Protein AF-A0A6L7WTT8-F1 (afdb_monomer_lite)

Secondary structure (DSSP, 8-state):
--B-------STTHHHHHHHHHHHS-S--EEE--TT----HHHHHTSSEEE-SSPEEEEETTEEEEEEESSPPPHHHHS-TTSPPP-EEEE-SSTTSPPSSTTEEE--GGGTTTSPPBHHHHHHHHHHHHHHT-PPPPGGGTT--

Sequence (145 aa):
MADSGLGDFSGPPMNRRIEEIAERLRGRIVLIAGNHDRITSRMAAAFARVTGPQRLRTSVNGIRGVALSHVPLHQAATDEPGKVAVAGNLHGHIHQRTSPTPRHCNVCVEHTEYRPIRLEEAVERLADQIRTGQPAALDVERRNT

Radius of gyration: 15.31 Å; chains: 1; bounding box: 38×45×37 Å

Structure (mmCIF, N/CA/C/O backbone):
data_AF-A0A6L7WTT8-F1
#
_entry.id   AF-A0A6L7WTT8-F1
#
loop_
_atom_site.group_PDB
_atom_site.id
_atom_site.type_symbol
_atom_site.label_atom_id
_atom_site.label_alt_id
_atom_site.label_comp_id
_atom_site.label_asym_id
_atom_site.label_entity_id
_atom_site.label_seq_id
_atom_site.pdbx_PDB_ins_code
_atom_site.Cartn_x
_atom_site.Cartn_y
_atom_site.Cartn_z
_atom_site.occupancy
_atom_site.B_iso_or_equiv
_atom_site.auth_seq_id
_atom_site.auth_comp_id
_atom_site.auth_asym_id
_atom_site.auth_atom_id
_atom_site.pdbx_PDB_model_num
ATOM 1 N N . MET A 1 1 ? -9.785 -1.405 -14.996 1.00 28.64 1 MET A N 1
ATOM 2 C CA . MET A 1 1 ? -9.134 -2.162 -13.909 1.00 28.64 1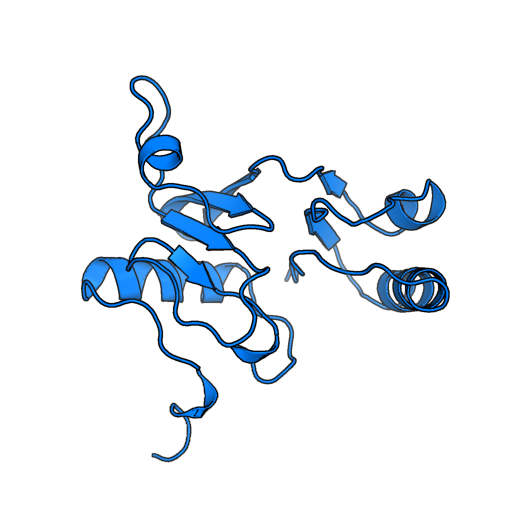 MET A CA 1
ATOM 3 C C . MET A 1 1 ? -7.687 -1.711 -13.899 1.00 28.64 1 MET A C 1
ATOM 5 O O . MET A 1 1 ? -7.041 -1.843 -14.929 1.00 28.64 1 MET A O 1
ATOM 9 N N . ALA A 1 2 ? -7.262 -0.999 -12.857 1.00 28.28 2 ALA A N 1
ATOM 10 C CA . ALA A 1 2 ? -5.941 -0.382 -12.772 1.00 28.28 2 ALA A CA 1
ATOM 11 C C . ALA A 1 2 ? -5.189 -1.017 -11.600 1.00 28.28 2 ALA A C 1
ATOM 13 O O . ALA A 1 2 ? 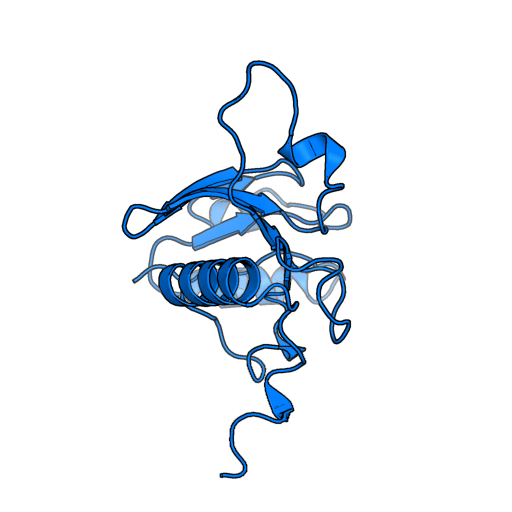-5.643 -0.920 -10.463 1.00 28.28 2 ALA A O 1
ATOM 14 N N . ASP A 1 3 ? -4.074 -1.673 -11.904 1.00 34.56 3 ASP A N 1
ATOM 15 C CA . ASP A 1 3 ? -3.202 -2.315 -10.926 1.00 34.56 3 ASP A CA 1
ATOM 16 C C . ASP A 1 3 ? -2.124 -1.307 -10.494 1.00 34.56 3 ASP A C 1
ATOM 18 O O . ASP A 1 3 ? -1.367 -0.790 -11.320 1.00 34.56 3 ASP A O 1
ATOM 22 N N . SER A 1 4 ? -2.077 -0.973 -9.203 1.00 33.44 4 SER A N 1
ATOM 23 C CA . SER A 1 4 ? -1.087 -0.057 -8.621 1.00 33.44 4 SER A CA 1
ATOM 24 C C . SER A 1 4 ? -0.024 -0.844 -7.851 1.00 33.44 4 SER A C 1
ATOM 26 O O . SER A 1 4 ? -0.332 -1.411 -6.807 1.00 33.44 4 SER A O 1
ATOM 28 N N . GLY A 1 5 ? 1.219 -0.871 -8.346 1.00 44.06 5 GLY A N 1
ATOM 29 C CA . GLY A 1 5 ? 2.381 -1.436 -7.644 1.00 44.06 5 GLY A CA 1
ATOM 30 C C . GLY A 1 5 ? 3.173 -0.346 -6.913 1.00 44.06 5 GLY A C 1
ATOM 31 O O . GLY A 1 5 ? 3.540 0.661 -7.522 1.00 44.06 5 GLY A O 1
ATOM 32 N N . LEU A 1 6 ? 3.417 -0.514 -5.609 1.00 48.31 6 LEU A N 1
ATOM 33 C CA . LEU A 1 6 ? 4.019 0.512 -4.745 1.00 48.31 6 LEU A CA 1
ATOM 34 C C . LEU A 1 6 ? 5.522 0.291 -4.470 1.00 48.31 6 LEU A C 1
ATOM 36 O O . LEU A 1 6 ? 5.872 -0.135 -3.377 1.00 48.31 6 LEU A O 1
ATOM 40 N N . GLY A 1 7 ? 6.386 0.692 -5.412 1.00 48.12 7 GLY A N 1
ATOM 41 C CA . GLY A 1 7 ? 7.798 1.084 -5.178 1.00 48.12 7 GLY A CA 1
ATOM 42 C C . GLY A 1 7 ? 8.786 0.031 -4.623 1.00 48.12 7 GLY A C 1
ATOM 43 O O . GLY A 1 7 ? 8.382 -1.046 -4.207 1.00 48.12 7 GLY A O 1
ATOM 44 N N . ASP A 1 8 ? 10.082 0.388 -4.599 1.00 48.84 8 ASP A N 1
ATOM 45 C CA . ASP A 1 8 ? 11.294 -0.436 -4.332 1.00 48.84 8 ASP A CA 1
ATOM 46 C C . ASP A 1 8 ? 11.713 -1.378 -5.476 1.00 48.84 8 ASP A C 1
ATOM 48 O O . ASP A 1 8 ? 11.582 -2.600 -5.438 1.00 48.84 8 ASP A O 1
ATOM 52 N N . PHE A 1 9 ? 12.291 -0.779 -6.514 1.00 52.47 9 PHE A N 1
ATOM 53 C CA . PHE A 1 9 ? 12.632 -1.425 -7.777 1.00 52.47 9 PHE A CA 1
ATOM 54 C C . PHE A 1 9 ? 14.140 -1.377 -8.120 1.00 52.47 9 PHE A C 1
ATOM 56 O O . PHE A 1 9 ? 14.537 -1.704 -9.241 1.00 52.47 9 PHE A O 1
ATOM 63 N N . SER A 1 10 ? 15.020 -0.972 -7.198 1.00 43.28 10 SER A N 1
ATOM 64 C CA . SER A 1 10 ? 16.385 -0.563 -7.567 1.00 43.28 10 SER A CA 1
ATOM 65 C C . SER A 1 10 ? 17.493 -1.628 -7.434 1.00 43.28 10 SER A C 1
ATOM 67 O O . SER A 1 10 ? 17.813 -2.086 -6.339 1.00 43.28 10 SER A O 1
ATOM 69 N N . GLY A 1 11 ? 18.161 -1.893 -8.571 1.00 39.22 11 GLY A N 1
ATOM 70 C CA . GLY A 1 11 ? 19.486 -2.516 -8.762 1.00 39.22 11 GLY A CA 1
ATOM 71 C C . GLY A 1 11 ? 19.815 -2.605 -10.274 1.00 39.22 11 GLY A C 1
ATOM 72 O O . GLY A 1 11 ? 18.887 -2.803 -11.054 1.00 39.22 11 GLY A O 1
ATOM 73 N N . PRO A 1 12 ? 21.063 -2.443 -10.767 1.00 37.84 12 PRO A N 1
ATOM 74 C CA . PRO A 1 12 ? 21.374 -2.447 -12.206 1.00 37.84 12 PRO A CA 1
ATOM 75 C C . PRO A 1 12 ? 21.609 -3.879 -12.734 1.00 37.84 12 PRO A C 1
ATOM 77 O O . PRO A 1 12 ? 22.721 -4.245 -13.101 1.00 37.84 12 PRO A O 1
ATOM 80 N N . PRO A 1 13 ? 20.590 -4.749 -12.627 1.00 48.59 13 PRO A N 1
ATOM 81 C CA . PRO A 1 13 ? 19.915 -5.304 -13.814 1.00 48.59 13 PRO A CA 1
ATOM 82 C C . PRO A 1 13 ? 18.369 -5.238 -13.752 1.00 48.59 13 PRO A C 1
ATOM 84 O O . PRO A 1 13 ? 17.689 -5.592 -14.714 1.00 48.59 13 PRO A O 1
ATOM 87 N N . MET A 1 14 ? 17.812 -4.769 -12.633 1.00 51.72 14 MET A N 1
ATOM 88 C CA . MET A 1 14 ? 16.379 -4.667 -12.336 1.00 51.72 14 MET A CA 1
ATOM 89 C C . MET A 1 14 ? 15.695 -3.577 -13.175 1.00 51.72 14 MET A C 1
ATOM 91 O O . MET A 1 14 ? 14.622 -3.814 -13.720 1.00 51.72 14 MET A O 1
ATOM 95 N N . ASN A 1 15 ? 16.353 -2.426 -13.371 1.00 53.34 15 ASN A N 1
ATOM 96 C CA . ASN A 1 15 ? 15.792 -1.280 -14.107 1.00 53.34 15 ASN A CA 1
ATOM 97 C C . ASN A 1 15 ? 15.380 -1.634 -15.549 1.00 53.34 15 ASN A C 1
ATOM 99 O O . ASN A 1 15 ? 14.302 -1.248 -15.988 1.00 53.34 15 ASN A O 1
ATOM 103 N N . ARG A 1 16 ? 16.194 -2.424 -16.270 1.00 56.78 16 ARG A N 1
ATOM 104 C CA . ARG A 1 16 ? 15.868 -2.872 -17.638 1.00 56.78 16 ARG A CA 1
ATOM 105 C C . ARG A 1 16 ? 14.670 -3.835 -17.646 1.00 56.78 16 ARG A C 1
ATOM 107 O O . ARG A 1 16 ? 13.824 -3.745 -18.526 1.00 56.78 16 ARG A O 1
ATOM 114 N N . ARG A 1 17 ? 14.557 -4.710 -16.638 1.00 63.47 17 ARG A N 1
ATOM 115 C CA . ARG A 1 17 ? 13.409 -5.625 -16.502 1.00 63.47 17 ARG A CA 1
ATOM 116 C C . ARG A 1 17 ? 12.109 -4.888 -16.197 1.00 63.47 17 ARG A C 1
ATOM 118 O O . ARG A 1 17 ? 11.062 -5.314 -16.660 1.00 63.47 17 ARG A O 1
ATOM 125 N N . ILE A 1 18 ? 12.155 -3.799 -15.435 1.00 64.25 18 ILE A N 1
ATOM 126 C CA . ILE A 1 18 ? 10.957 -3.011 -15.107 1.00 64.25 18 ILE A CA 1
ATOM 127 C C . ILE A 1 18 ? 10.406 -2.310 -16.341 1.00 64.25 18 ILE A C 1
ATOM 129 O O . ILE A 1 18 ? 9.195 -2.294 -16.520 1.00 64.25 18 ILE A O 1
ATOM 133 N N . GLU A 1 19 ? 11.278 -1.783 -17.203 1.00 65.50 19 GLU A N 1
ATOM 134 C CA . GLU A 1 19 ? 10.882 -1.204 -18.491 1.00 65.50 19 GLU A CA 1
ATOM 135 C C . GLU A 1 19 ? 10.156 -2.252 -19.357 1.00 65.50 19 GLU A C 1
ATOM 137 O O . GLU A 1 19 ? 9.026 -2.025 -19.782 1.00 65.50 19 GLU A O 1
ATOM 142 N N . GLU A 1 20 ? 10.746 -3.441 -19.519 1.00 70.12 20 GLU A N 1
ATOM 143 C CA . GLU A 1 20 ? 10.151 -4.553 -20.280 1.00 70.12 20 GLU A CA 1
ATOM 144 C C . GLU A 1 20 ? 8.830 -5.059 -19.672 1.00 70.12 20 GLU A C 1
ATOM 146 O O . GLU A 1 20 ? 7.904 -5.440 -20.391 1.00 70.12 20 GLU A O 1
ATOM 151 N N . ILE A 1 21 ? 8.724 -5.088 -18.340 1.00 70.88 21 ILE A N 1
ATOM 152 C CA . ILE A 1 21 ? 7.493 -5.479 -17.644 1.00 70.88 21 ILE A CA 1
ATOM 153 C C . ILE A 1 21 ? 6.418 -4.409 -17.843 1.00 70.88 21 ILE A C 1
ATOM 155 O O . ILE A 1 21 ? 5.294 -4.752 -18.201 1.00 70.88 21 ILE A O 1
ATOM 159 N N . ALA A 1 22 ? 6.748 -3.130 -17.658 1.00 66.38 22 ALA A N 1
ATOM 160 C CA . ALA A 1 22 ? 5.807 -2.023 -17.798 1.00 66.38 22 ALA A CA 1
ATOM 161 C C . ALA A 1 22 ? 5.232 -1.929 -19.220 1.00 66.38 22 ALA A C 1
ATOM 163 O O . ALA A 1 22 ? 4.025 -1.759 -19.363 1.00 66.38 22 ALA A O 1
ATOM 164 N N . GLU A 1 23 ? 6.047 -2.150 -20.259 1.00 70.44 23 GLU A N 1
ATOM 165 C CA . GLU A 1 23 ? 5.586 -2.216 -21.657 1.00 70.44 23 GLU A CA 1
ATOM 166 C C . GLU A 1 23 ? 4.577 -3.353 -21.908 1.00 70.44 23 GLU A C 1
ATOM 168 O O . GLU A 1 23 ? 3.713 -3.253 -22.782 1.00 70.44 23 GLU A O 1
ATOM 173 N N . ARG A 1 24 ? 4.659 -4.447 -21.139 1.00 74.88 24 ARG A N 1
ATOM 174 C CA . ARG A 1 24 ? 3.751 -5.602 -21.250 1.00 74.88 24 ARG A CA 1
ATOM 175 C C . ARG A 1 24 ? 2.485 -5.459 -20.411 1.00 74.88 24 ARG A C 1
ATOM 177 O O . ARG A 1 24 ? 1.502 -6.158 -20.674 1.00 74.88 24 ARG A O 1
ATOM 184 N N . LE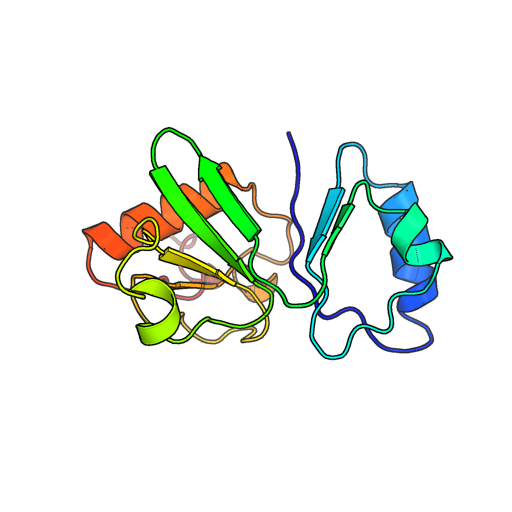U A 1 25 ? 2.504 -4.602 -19.395 1.00 71.06 25 LEU A N 1
ATOM 185 C CA . LEU A 1 25 ? 1.357 -4.355 -18.534 1.00 71.06 25 LEU A CA 1
ATOM 186 C C . LEU A 1 25 ? 0.334 -3.491 -19.283 1.00 71.06 25 LEU A C 1
ATOM 188 O O . LEU A 1 25 ? 0.630 -2.417 -19.798 1.00 71.06 25 LEU A O 1
ATOM 192 N N . ARG A 1 26 ? -0.907 -3.974 -19.360 1.00 67.25 26 ARG A N 1
ATOM 193 C CA . ARG A 1 26 ? -1.999 -3.261 -20.031 1.00 67.25 26 ARG A CA 1
ATOM 194 C C . ARG A 1 26 ? -2.730 -2.374 -19.027 1.00 67.25 26 ARG A C 1
ATOM 196 O O . ARG A 1 26 ? -3.147 -2.852 -17.979 1.00 67.25 26 ARG A O 1
ATOM 203 N N . GLY A 1 27 ? -2.961 -1.112 -19.384 1.00 66.06 27 GLY A N 1
ATOM 204 C CA . GLY A 1 27 ? -3.768 -0.177 -18.595 1.00 66.06 27 GLY A CA 1
ATOM 205 C C . GLY A 1 27 ? -2.997 1.050 -18.112 1.00 66.06 27 GLY A C 1
ATOM 206 O O . GLY A 1 27 ? -1.888 1.331 -18.555 1.00 66.06 27 GLY A O 1
ATOM 207 N N . ARG A 1 28 ? -3.621 1.826 -17.218 1.00 68.12 28 ARG A N 1
ATOM 208 C CA . ARG A 1 28 ? -3.022 3.036 -16.645 1.00 68.12 28 ARG A CA 1
ATOM 209 C C . ARG A 1 28 ? -2.256 2.677 -15.377 1.00 68.12 28 ARG A C 1
ATOM 211 O O . ARG A 1 28 ? -2.875 2.456 -14.341 1.00 68.12 28 ARG A O 1
ATOM 218 N N . ILE A 1 29 ? -0.931 2.680 -15.456 1.00 70.38 29 ILE A N 1
ATOM 219 C CA . ILE A 1 29 ? -0.066 2.312 -14.332 1.00 70.38 29 ILE A CA 1
ATOM 220 C C . ILE A 1 29 ? 0.488 3.581 -13.690 1.00 70.38 29 ILE A C 1
ATOM 222 O O . ILE A 1 29 ? 1.033 4.448 -14.378 1.00 70.38 29 ILE A O 1
ATOM 226 N N . VAL A 1 30 ? 0.324 3.705 -12.374 1.00 72.19 30 VAL A N 1
ATOM 227 C CA . VAL A 1 30 ? 0.883 4.801 -11.577 1.00 72.19 30 VAL A CA 1
ATOM 228 C C . VAL A 1 30 ? 1.971 4.227 -10.685 1.00 72.19 30 VAL A C 1
ATOM 230 O O . VAL A 1 30 ? 1.687 3.368 -9.855 1.00 72.19 30 VAL A O 1
ATOM 233 N N . LEU A 1 31 ? 3.197 4.714 -10.851 1.00 73.56 31 LEU A N 1
ATOM 234 C CA . LEU A 1 31 ? 4.324 4.353 -10.002 1.00 73.56 31 LEU A CA 1
ATOM 235 C C . LEU A 1 31 ? 4.454 5.368 -8.863 1.00 73.56 31 LEU A C 1
ATOM 237 O O . LEU A 1 31 ? 4.605 6.567 -9.113 1.00 73.56 31 LEU A O 1
ATOM 241 N N . ILE A 1 32 ? 4.440 4.883 -7.622 1.00 75.06 32 ILE A N 1
ATOM 242 C CA . ILE A 1 32 ? 4.835 5.663 -6.444 1.00 75.06 32 ILE A CA 1
ATOM 243 C C . ILE A 1 32 ? 6.261 5.256 -6.096 1.00 75.06 32 ILE A C 1
ATOM 245 O O . ILE A 1 32 ? 6.482 4.173 -5.558 1.00 75.06 32 ILE A O 1
ATOM 249 N N . ALA A 1 33 ? 7.218 6.104 -6.463 1.00 68.19 33 ALA A N 1
ATOM 250 C CA . ALA A 1 33 ? 8.636 5.833 -6.290 1.00 68.19 33 ALA A CA 1
ATOM 251 C C . ALA A 1 33 ? 9.014 5.759 -4.806 1.00 68.19 33 ALA A C 1
ATOM 253 O O . ALA A 1 33 ? 8.632 6.626 -4.013 1.00 68.19 33 ALA A O 1
ATOM 254 N N . GLY A 1 34 ? 9.799 4.747 -4.448 1.00 63.69 34 GLY A N 1
ATOM 255 C CA . GLY A 1 34 ? 10.481 4.676 -3.166 1.00 63.69 34 GLY A CA 1
ATOM 256 C C . GLY A 1 34 ? 11.651 5.653 -3.079 1.00 63.69 34 GLY A C 1
ATOM 257 O O . GLY A 1 34 ? 12.104 6.220 -4.073 1.00 63.69 34 GLY A O 1
ATOM 258 N N . ASN A 1 35 ? 12.171 5.850 -1.866 1.00 65.19 35 ASN A N 1
ATOM 259 C CA . ASN A 1 35 ? 13.285 6.776 -1.616 1.00 65.19 35 ASN A CA 1
ATOM 260 C C . ASN A 1 35 ? 14.601 6.335 -2.283 1.00 65.19 35 ASN A C 1
ATOM 262 O O . ASN A 1 35 ? 15.488 7.162 -2.486 1.00 65.19 35 ASN A O 1
ATOM 266 N N . HIS A 1 36 ? 14.731 5.049 -2.619 1.00 57.88 36 HIS A N 1
ATOM 267 C CA . HIS A 1 36 ? 15.913 4.472 -3.264 1.00 57.88 36 HIS A CA 1
ATOM 268 C C . HIS A 1 36 ? 15.763 4.316 -4.787 1.00 57.88 36 HIS A C 1
ATOM 270 O O . HIS A 1 36 ? 16.738 4.000 -5.475 1.00 57.88 36 HIS A O 1
ATOM 276 N N . ASP A 1 37 ? 14.578 4.592 -5.342 1.00 64.19 37 ASP A N 1
ATOM 277 C CA . ASP A 1 37 ? 14.321 4.438 -6.771 1.00 64.19 37 ASP A CA 1
ATOM 278 C C . ASP A 1 37 ? 14.984 5.569 -7.576 1.00 64.19 37 ASP A C 1
ATOM 280 O O . ASP A 1 37 ? 14.572 6.731 -7.551 1.00 64.19 37 ASP A O 1
ATOM 284 N N . ARG A 1 38 ? 16.007 5.225 -8.368 1.00 67.00 38 ARG A N 1
ATOM 285 C CA . ARG A 1 38 ? 16.560 6.118 -9.398 1.00 67.00 38 ARG A CA 1
ATOM 286 C C . ARG A 1 38 ? 15.653 6.104 -10.625 1.00 67.00 38 ARG A C 1
ATOM 288 O O . ARG A 1 38 ? 15.849 5.309 -11.543 1.00 67.00 38 ARG A O 1
ATOM 295 N N . ILE A 1 39 ? 14.671 7.002 -10.636 1.00 69.62 39 ILE A N 1
ATOM 296 C CA . ILE A 1 39 ? 13.755 7.164 -11.767 1.00 69.62 39 ILE A CA 1
ATOM 297 C C . ILE A 1 39 ? 14.520 7.697 -12.983 1.00 69.62 39 ILE A C 1
ATOM 299 O O . ILE A 1 39 ? 14.942 8.852 -13.010 1.00 69.62 39 ILE A O 1
ATOM 303 N N . THR A 1 40 ? 14.699 6.856 -14.001 1.00 71.38 40 THR A N 1
ATOM 304 C CA . THR A 1 40 ? 15.226 7.281 -15.304 1.00 71.38 40 THR A CA 1
ATOM 305 C C . THR A 1 40 ? 14.107 7.902 -16.145 1.00 71.38 40 THR A C 1
ATOM 307 O O . THR A 1 40 ? 12.927 7.613 -15.941 1.00 71.38 40 THR A O 1
ATOM 310 N N . SER A 1 41 ? 14.459 8.735 -17.128 1.00 71.50 41 SER A N 1
ATOM 311 C CA . SER A 1 41 ? 13.492 9.297 -18.087 1.00 71.50 41 SER A CA 1
ATOM 312 C C . SER A 1 41 ? 12.720 8.210 -18.841 1.00 71.50 41 SER A C 1
ATOM 314 O O . SER A 1 41 ? 11.520 8.343 -19.071 1.00 71.50 41 SER A O 1
ATOM 316 N N . ARG A 1 42 ? 13.396 7.105 -19.170 1.00 69.31 42 ARG A N 1
ATOM 317 C CA . ARG A 1 42 ? 12.803 5.944 -19.834 1.00 69.31 42 ARG A CA 1
ATOM 318 C C . ARG A 1 42 ? 11.821 5.198 -18.936 1.00 69.31 42 ARG A C 1
ATOM 320 O O . ARG A 1 42 ? 10.717 4.897 -19.374 1.00 69.31 42 ARG A O 1
ATOM 327 N N . MET A 1 43 ? 12.179 4.979 -17.672 1.00 67.44 43 MET A N 1
ATOM 328 C CA . MET A 1 43 ? 11.273 4.373 -16.701 1.00 67.44 43 MET A CA 1
ATOM 329 C C . MET A 1 43 ? 10.045 5.259 -16.483 1.00 67.44 43 MET A C 1
ATOM 331 O O . MET A 1 43 ? 8.929 4.759 -16.502 1.00 67.44 43 MET A O 1
ATOM 335 N N . ALA A 1 44 ? 10.222 6.578 -16.367 1.00 70.81 44 ALA A N 1
ATOM 336 C CA . ALA A 1 44 ? 9.104 7.507 -16.229 1.00 70.81 44 ALA A CA 1
ATOM 337 C C . ALA A 1 44 ? 8.135 7.478 -17.421 1.00 70.81 44 ALA A C 1
ATOM 339 O O . ALA A 1 44 ? 6.928 7.565 -17.212 1.00 70.81 44 ALA A O 1
ATOM 340 N N . ALA A 1 45 ? 8.647 7.311 -18.644 1.00 74.88 45 ALA A N 1
ATOM 341 C CA . ALA A 1 45 ? 7.832 7.209 -19.853 1.00 74.88 45 ALA A CA 1
ATOM 342 C C . ALA A 1 45 ? 7.009 5.908 -19.935 1.00 74.88 45 ALA A C 1
ATOM 344 O O . ALA A 1 45 ? 5.992 5.880 -20.624 1.00 74.88 45 ALA A O 1
ATOM 345 N N . ALA A 1 46 ? 7.415 4.850 -19.225 1.00 71.62 46 ALA A N 1
ATOM 346 C CA . ALA A 1 46 ? 6.703 3.572 -19.197 1.00 71.62 46 ALA A CA 1
ATOM 347 C C . ALA A 1 46 ? 5.467 3.575 -18.273 1.00 71.62 46 ALA A C 1
ATOM 349 O O . ALA A 1 46 ? 4.643 2.664 -18.333 1.00 71.62 46 ALA A O 1
ATOM 350 N N . PHE A 1 47 ? 5.309 4.600 -17.427 1.00 73.12 47 PHE A N 1
ATOM 351 C CA . PHE A 1 47 ? 4.173 4.742 -16.517 1.00 73.12 47 PHE A CA 1
ATOM 352 C C . PHE A 1 47 ? 3.308 5.942 -16.903 1.00 73.12 47 PHE A C 1
ATOM 354 O O . PHE A 1 47 ? 3.795 6.998 -17.294 1.00 73.12 47 PHE A O 1
ATOM 361 N N . ALA A 1 48 ? 1.996 5.830 -16.702 1.00 69.50 48 ALA A N 1
ATOM 362 C CA . ALA A 1 48 ? 1.074 6.938 -16.952 1.00 69.50 48 ALA A CA 1
ATOM 363 C C . ALA A 1 48 ? 1.250 8.098 -15.956 1.00 69.50 48 ALA A C 1
ATOM 365 O O . ALA A 1 48 ? 0.756 9.205 -16.185 1.00 69.50 48 ALA A O 1
ATOM 366 N N . ARG A 1 49 ? 1.884 7.830 -14.809 1.00 72.62 49 ARG A N 1
ATOM 367 C CA . ARG A 1 49 ? 2.321 8.825 -13.830 1.00 72.62 49 ARG A CA 1
ATOM 368 C C . ARG A 1 49 ? 3.405 8.213 -12.952 1.00 72.62 49 ARG A C 1
ATOM 370 O O . ARG A 1 49 ? 3.210 7.121 -12.428 1.00 72.62 49 ARG A O 1
ATOM 377 N N . VAL A 1 50 ? 4.482 8.956 -12.725 1.00 67.38 50 VAL A N 1
ATOM 378 C CA . VAL A 1 50 ? 5.433 8.679 -11.645 1.00 67.38 50 VAL A CA 1
ATOM 379 C C . VAL A 1 50 ? 5.303 9.779 -10.609 1.00 67.38 50 VAL A C 1
ATOM 381 O O . VAL A 1 50 ? 5.352 10.964 -10.941 1.00 67.38 50 VAL A O 1
ATOM 384 N N . THR A 1 51 ? 5.100 9.404 -9.355 1.00 67.94 51 THR A N 1
ATOM 385 C CA . THR A 1 51 ? 5.219 10.328 -8.230 1.00 67.94 51 THR A CA 1
ATOM 386 C C . THR A 1 51 ? 6.473 9.999 -7.450 1.00 67.94 51 THR A C 1
ATOM 388 O O . THR A 1 51 ? 6.835 8.831 -7.336 1.00 67.94 51 THR A O 1
ATOM 391 N N . GLY A 1 52 ? 7.127 11.021 -6.895 1.00 63.84 52 GLY A N 1
ATOM 392 C CA . GLY A 1 52 ? 8.166 10.804 -5.889 1.00 63.84 52 GLY A CA 1
ATOM 393 C C . GLY A 1 52 ? 7.601 10.105 -4.639 1.00 63.84 52 GLY A C 1
ATOM 394 O O . GLY A 1 52 ? 6.418 9.753 -4.617 1.00 63.84 52 GLY A O 1
ATOM 395 N N . PRO A 1 53 ? 8.373 10.013 -3.544 1.00 56.19 53 PRO A N 1
ATOM 396 C CA . PRO A 1 53 ? 7.920 9.392 -2.288 1.00 56.19 53 PRO A CA 1
ATOM 397 C C . PRO A 1 53 ? 6.739 10.122 -1.621 1.00 56.19 53 PRO A C 1
ATOM 399 O O . PRO A 1 53 ? 6.254 9.735 -0.558 1.00 56.19 53 PRO A O 1
ATOM 402 N N . GLN A 1 54 ? 6.280 11.209 -2.240 1.00 55.78 54 GLN A N 1
ATOM 403 C CA . GLN A 1 54 ? 5.178 12.033 -1.801 1.00 55.78 54 GLN A CA 1
ATOM 404 C C . GLN A 1 54 ? 3.835 11.311 -1.933 1.00 55.78 54 GLN A C 1
ATOM 406 O O . GLN A 1 54 ? 3.524 10.622 -2.901 1.00 55.78 54 GLN A O 1
ATOM 411 N N . ARG A 1 55 ? 3.017 11.567 -0.920 1.00 67.25 55 ARG A N 1
ATOM 412 C CA . ARG A 1 55 ? 1.677 11.045 -0.705 1.00 67.25 55 ARG A CA 1
ATOM 413 C C . ARG A 1 55 ? 0.716 11.395 -1.840 1.00 67.25 55 ARG A C 1
ATOM 415 O O . ARG A 1 55 ? 0.403 12.567 -2.050 1.00 67.25 55 ARG A O 1
ATOM 422 N N . LEU A 1 56 ? 0.132 10.380 -2.469 1.00 70.75 56 LEU A N 1
ATOM 423 C CA . LEU A 1 56 ? -1.093 10.549 -3.249 1.00 70.75 56 LEU A CA 1
ATOM 424 C C . LEU A 1 56 ? -2.308 10.374 -2.341 1.00 70.75 56 LEU A C 1
ATOM 426 O O . LEU A 1 56 ? -2.298 9.562 -1.422 1.00 70.75 56 LEU A O 1
ATOM 430 N N . ARG A 1 57 ? -3.361 11.151 -2.583 1.00 75.94 57 ARG A N 1
ATOM 431 C CA . ARG A 1 57 ? -4.645 10.996 -1.896 1.00 75.94 57 ARG A CA 1
ATOM 432 C C . ARG A 1 57 ? -5.676 10.536 -2.904 1.00 75.94 57 ARG A C 1
ATOM 434 O O . ARG A 1 57 ? -5.806 11.142 -3.964 1.00 75.94 57 ARG A O 1
ATOM 441 N N . THR A 1 58 ? -6.398 9.481 -2.563 1.00 75.44 58 THR A N 1
ATOM 442 C CA . THR A 1 58 ? -7.462 8.933 -3.397 1.00 75.44 58 THR A CA 1
ATOM 443 C C . THR A 1 58 ? -8.749 8.769 -2.597 1.00 75.44 58 THR A C 1
ATOM 445 O O . THR A 1 58 ? -8.766 8.860 -1.365 1.00 75.44 58 THR A O 1
ATOM 448 N N . SER A 1 59 ? -9.845 8.596 -3.326 1.00 76.94 59 SER A N 1
ATOM 449 C CA . SER A 1 59 ? -11.134 8.194 -2.782 1.00 76.94 59 SER A CA 1
ATOM 450 C C . SER A 1 59 ? -11.660 7.039 -3.619 1.00 76.94 59 SER A C 1
ATOM 452 O O . SER A 1 59 ? -11.715 7.156 -4.840 1.00 76.94 59 SER A O 1
ATOM 454 N N . VAL A 1 60 ? -12.023 5.937 -2.973 1.00 76.75 60 VAL A N 1
ATOM 455 C CA . VAL A 1 60 ? -12.464 4.706 -3.644 1.00 76.75 60 VAL A CA 1
ATOM 456 C C . VAL A 1 60 ? -13.714 4.207 -2.937 1.00 76.75 60 VAL A C 1
ATOM 458 O O . VAL A 1 60 ? -13.755 4.207 -1.710 1.00 76.75 60 VAL A O 1
ATOM 461 N N . ASN A 1 61 ? -14.754 3.855 -3.698 1.00 75.50 61 ASN A N 1
ATOM 462 C CA . ASN A 1 61 ? -16.028 3.337 -3.178 1.00 75.50 61 ASN A CA 1
ATOM 463 C C . ASN A 1 61 ? -16.622 4.166 -2.014 1.00 75.50 61 ASN A C 1
ATOM 465 O O . ASN A 1 61 ? -17.166 3.630 -1.058 1.00 75.50 61 ASN A O 1
ATOM 469 N N . GLY A 1 62 ? -16.493 5.499 -2.070 1.00 72.12 62 GLY A N 1
ATOM 470 C CA . GLY A 1 62 ? -17.000 6.412 -1.034 1.00 72.12 62 GLY A CA 1
ATOM 471 C C . GLY A 1 62 ? -16.073 6.620 0.172 1.00 72.12 62 GLY A C 1
ATOM 472 O O . GLY A 1 62 ? -16.282 7.569 0.928 1.00 72.12 62 GLY A O 1
ATOM 473 N N . ILE A 1 63 ? -15.003 5.832 0.314 1.00 72.12 63 ILE A N 1
ATOM 474 C CA . ILE A 1 63 ? -13.975 6.024 1.342 1.00 72.12 63 ILE A CA 1
ATOM 475 C C . ILE A 1 63 ? -13.043 7.138 0.875 1.00 72.12 63 ILE A C 1
ATOM 477 O O . ILE A 1 63 ? -12.278 6.977 -0.077 1.00 72.12 63 ILE A O 1
ATOM 481 N N . ARG A 1 64 ? -13.134 8.300 1.526 1.00 77.75 64 ARG A N 1
ATOM 482 C CA . ARG A 1 64 ? -12.334 9.484 1.195 1.00 77.75 64 ARG A CA 1
ATOM 483 C C . ARG A 1 64 ? -11.062 9.550 2.028 1.00 77.75 64 ARG A C 1
ATOM 485 O O . ARG A 1 64 ? -11.030 9.132 3.179 1.00 77.75 64 ARG A O 1
ATOM 492 N N . GLY A 1 65 ? -10.027 10.156 1.453 1.00 80.69 65 GLY A N 1
ATOM 493 C CA . GLY A 1 65 ? -8.812 10.486 2.193 1.00 80.69 65 GLY A CA 1
ATOM 494 C C . GLY A 1 65 ? -7.884 9.295 2.416 1.00 80.69 65 GLY A C 1
ATOM 495 O O . GLY A 1 65 ? -7.177 9.274 3.416 1.00 80.69 65 GLY A O 1
ATOM 496 N N . VAL A 1 66 ? -7.847 8.320 1.506 1.00 85.12 66 VAL A N 1
ATOM 497 C CA . VAL A 1 66 ? -6.843 7.249 1.560 1.00 85.12 66 VAL A CA 1
ATOM 498 C C . VAL A 1 66 ? -5.521 7.775 1.013 1.00 85.12 66 VAL A C 1
ATOM 500 O O . VAL A 1 66 ? -5.466 8.326 -0.087 1.00 85.12 66 VAL A O 1
ATOM 503 N N . ALA A 1 67 ? -4.457 7.628 1.792 1.00 86.81 67 ALA A N 1
ATOM 504 C CA . ALA A 1 67 ? -3.108 8.026 1.429 1.00 86.81 67 ALA A CA 1
ATOM 505 C C . ALA A 1 67 ? -2.339 6.852 0.814 1.00 86.81 67 ALA A C 1
ATOM 507 O O . ALA A 1 67 ? -2.229 5.811 1.449 1.00 86.81 67 ALA A O 1
ATOM 508 N N . LEU A 1 68 ? -1.765 7.035 -0.370 1.00 86.12 68 LEU A N 1
ATOM 509 C CA . LEU A 1 68 ? -0.850 6.083 -0.995 1.00 86.12 68 LEU A CA 1
ATOM 510 C C . LEU A 1 68 ? 0.580 6.598 -0.825 1.00 86.12 68 LEU A C 1
ATOM 512 O O . LEU A 1 68 ? 0.867 7.746 -1.185 1.00 86.12 68 LEU A O 1
ATOM 516 N N . SER A 1 69 ? 1.461 5.771 -0.280 1.00 83.12 69 SER A N 1
ATOM 517 C CA . SER A 1 69 ? 2.879 6.086 -0.094 1.00 83.12 69 SER A CA 1
ATOM 518 C C . SER A 1 69 ? 3.723 4.830 -0.230 1.00 83.12 69 SER A C 1
ATOM 520 O O . SER A 1 69 ? 3.225 3.719 -0.110 1.00 83.12 69 SER A O 1
ATOM 522 N N . HIS A 1 70 ? 5.017 4.996 -0.478 1.00 83.62 70 HIS A N 1
ATOM 523 C CA . HIS A 1 70 ? 5.921 3.855 -0.470 1.00 83.62 70 HIS A CA 1
ATOM 524 C C . HIS A 1 70 ? 6.178 3.355 0.966 1.00 83.62 70 HIS A C 1
ATOM 526 O O . HIS A 1 70 ? 5.984 2.180 1.254 1.00 83.62 70 HIS A O 1
ATOM 532 N N . VAL A 1 71 ? 6.518 4.262 1.888 1.00 84.06 71 VAL A N 1
ATOM 533 C CA . VAL A 1 71 ? 6.725 3.958 3.316 1.00 84.06 71 VAL A CA 1
ATOM 534 C C . VAL A 1 71 ? 5.444 4.160 4.136 1.00 84.06 71 VAL A C 1
ATOM 536 O O . VAL A 1 71 ? 4.630 5.012 3.757 1.00 84.06 71 VAL A O 1
ATOM 539 N N . PRO A 1 72 ? 5.260 3.452 5.269 1.00 85.62 72 PRO A N 1
ATOM 540 C CA . PRO A 1 72 ? 4.187 3.762 6.208 1.00 85.62 72 PRO A CA 1
ATOM 541 C C . PRO A 1 72 ? 4.315 5.204 6.708 1.00 85.62 72 PRO A C 1
ATOM 543 O O . PRO A 1 72 ? 5.387 5.631 7.142 1.00 85.62 72 PRO A O 1
ATOM 546 N N . LEU A 1 73 ? 3.228 5.969 6.643 1.00 85.31 73 LEU A N 1
ATOM 547 C CA . LEU A 1 73 ? 3.211 7.343 7.137 1.00 85.31 73 LEU A CA 1
ATOM 548 C C . LEU A 1 73 ? 3.068 7.371 8.660 1.00 85.31 73 LEU A C 1
ATOM 550 O O . LEU A 1 73 ? 2.312 6.612 9.247 1.00 85.31 73 LEU A O 1
ATOM 554 N N . HIS A 1 74 ? 3.739 8.302 9.331 1.00 80.50 74 HIS A N 1
ATOM 555 C CA . HIS A 1 74 ? 3.486 8.507 10.756 1.00 80.50 74 HIS A CA 1
ATOM 556 C C . HIS A 1 74 ? 2.040 8.999 10.976 1.00 80.50 74 HIS A C 1
ATOM 558 O O . HIS A 1 74 ? 1.572 9.856 10.223 1.00 80.50 74 HIS A O 1
ATOM 564 N N . GLN A 1 75 ? 1.340 8.531 12.020 1.00 68.44 75 GLN A N 1
ATOM 565 C CA . GLN A 1 75 ? -0.060 8.926 12.289 1.00 68.44 75 GLN A CA 1
ATOM 566 C C . GLN A 1 75 ? -0.232 10.449 12.430 1.00 68.44 75 GLN A C 1
ATOM 568 O O . GLN A 1 75 ? -1.182 11.036 11.924 1.00 68.44 75 GLN A O 1
ATOM 573 N N . ALA A 1 76 ? 0.749 11.137 13.014 1.00 60.72 76 ALA A N 1
ATOM 574 C CA . ALA A 1 76 ? 0.734 12.602 13.078 1.00 60.72 76 ALA A CA 1
ATOM 575 C C . ALA A 1 76 ? 0.668 13.279 11.686 1.00 60.72 76 ALA A C 1
ATOM 577 O O . ALA A 1 76 ? 0.068 14.338 11.545 1.00 60.72 76 ALA A O 1
ATOM 578 N N . ALA A 1 77 ? 1.219 12.653 10.637 1.00 61.59 77 ALA A N 1
ATOM 579 C CA . ALA A 1 77 ? 1.131 13.144 9.257 1.00 61.59 77 ALA A CA 1
ATOM 580 C C . ALA A 1 77 ? -0.224 12.819 8.587 1.00 61.59 77 ALA A C 1
ATOM 582 O O . ALA A 1 77 ? -0.535 13.313 7.492 1.00 61.59 77 ALA A O 1
ATOM 583 N N . THR A 1 78 ? -1.045 11.961 9.202 1.00 58.62 78 THR A N 1
ATOM 584 C CA . THR A 1 78 ? -2.409 11.653 8.753 1.00 58.62 78 THR A CA 1
ATOM 585 C C . THR A 1 78 ? -3.460 12.581 9.360 1.00 58.62 78 THR A C 1
ATOM 587 O O . THR A 1 78 ? -4.459 12.839 8.689 1.00 58.62 78 THR A O 1
ATOM 590 N N . ASP A 1 79 ? -3.174 13.163 10.527 1.00 61.25 79 ASP A N 1
ATOM 591 C CA . ASP A 1 79 ? -4.110 13.969 11.325 1.00 61.25 79 ASP A CA 1
ATOM 592 C C . ASP A 1 79 ? -3.755 15.473 11.373 1.00 61.25 79 ASP A C 1
ATOM 594 O O . ASP A 1 79 ? -4.140 16.183 12.299 1.00 61.25 79 ASP A O 1
ATOM 598 N N . GLU A 1 80 ? -3.021 15.984 10.375 1.00 58.59 80 GLU A N 1
ATOM 599 C CA . GLU A 1 80 ? -2.655 17.408 10.316 1.00 58.59 80 GLU A CA 1
ATOM 600 C C . GLU A 1 80 ? -3.898 18.331 10.340 1.00 58.59 80 GLU A C 1
ATOM 602 O O . GLU A 1 80 ? -4.756 18.227 9.449 1.00 58.59 80 GLU A O 1
ATOM 607 N N . PRO A 1 81 ? -3.985 19.278 11.300 1.00 52.31 81 PRO A N 1
ATOM 608 C CA . PRO A 1 81 ? -5.094 20.223 11.400 1.00 52.31 81 PRO A CA 1
ATOM 609 C C . PRO A 1 81 ? -5.281 21.038 10.114 1.00 52.31 81 PRO A C 1
ATOM 611 O O . PRO A 1 81 ? -4.320 21.538 9.532 1.00 52.31 81 PRO A O 1
ATOM 614 N N . GLY A 1 82 ? -6.529 21.188 9.663 1.00 56.06 82 GLY A N 1
ATOM 615 C CA . GLY A 1 82 ? -6.870 21.979 8.472 1.00 56.06 82 GLY A CA 1
ATOM 616 C C . GLY A 1 82 ? -6.702 21.255 7.130 1.00 56.06 82 GLY A C 1
ATOM 617 O O . GLY A 1 82 ? -7.023 21.829 6.090 1.00 56.06 82 GLY A O 1
ATOM 618 N N . LYS A 1 83 ? -6.256 19.991 7.117 1.00 59.69 83 LYS A N 1
ATOM 619 C CA . LYS A 1 83 ? -6.285 19.134 5.920 1.00 59.69 83 LYS A CA 1
ATOM 620 C C . LYS A 1 83 ? -7.430 18.130 6.010 1.00 59.69 83 LYS A C 1
ATOM 622 O O . LYS A 1 83 ? -7.862 17.758 7.096 1.00 59.69 83 LYS A O 1
ATOM 627 N N . VAL A 1 84 ? -7.920 17.667 4.854 1.00 56.88 84 VAL A N 1
ATOM 628 C CA . VAL A 1 84 ? -8.916 16.583 4.797 1.00 56.88 84 VAL A CA 1
ATOM 629 C C . VAL A 1 84 ? -8.374 15.398 5.594 1.00 56.88 84 VAL A C 1
ATOM 631 O O . VAL A 1 84 ? -7.289 14.896 5.270 1.00 56.88 84 VAL A O 1
ATOM 634 N N . ALA A 1 85 ? -9.112 14.988 6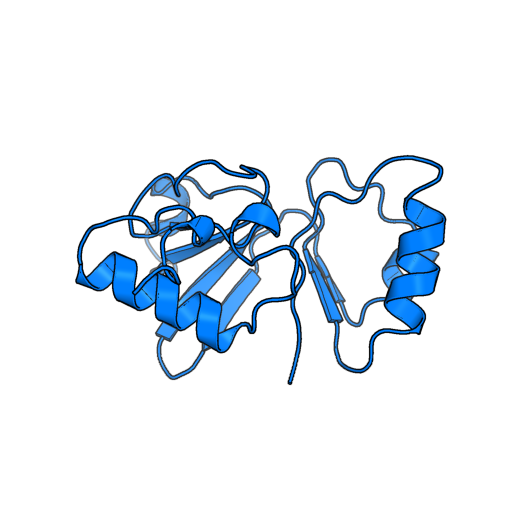.627 1.00 62.78 85 ALA A N 1
ATOM 635 C CA . ALA A 1 85 ? -8.757 13.862 7.478 1.00 62.78 85 ALA A CA 1
ATOM 636 C C . ALA A 1 85 ? -8.469 12.632 6.616 1.00 62.78 85 ALA A C 1
ATOM 638 O O . ALA A 1 85 ? -9.151 12.361 5.622 1.00 62.78 85 ALA A O 1
ATOM 639 N N . VAL A 1 86 ? -7.405 11.923 6.960 1.00 70.25 86 VAL A N 1
ATOM 640 C CA . VAL A 1 86 ? -6.968 10.765 6.190 1.00 70.25 86 VAL A CA 1
ATOM 641 C C . VAL A 1 86 ? -7.561 9.550 6.855 1.00 70.25 86 VAL A C 1
ATOM 643 O O . VAL A 1 86 ? -7.243 9.266 8.006 1.00 70.25 86 VAL A O 1
ATOM 646 N N . ALA A 1 87 ? -8.413 8.834 6.125 1.00 77.62 87 ALA A N 1
ATOM 647 C CA . ALA A 1 87 ? -9.033 7.619 6.635 1.00 77.62 87 ALA A CA 1
ATOM 648 C C . ALA A 1 87 ? -7.970 6.565 6.980 1.00 77.62 87 ALA A C 1
ATOM 650 O O . ALA A 1 87 ? -8.026 5.946 8.038 1.00 77.62 87 ALA A O 1
ATOM 651 N N . GLY A 1 88 ? -6.952 6.426 6.129 1.00 86.06 88 GLY A N 1
ATOM 652 C CA . GLY A 1 88 ? -5.793 5.584 6.398 1.00 86.06 88 GLY A CA 1
ATOM 653 C C . GLY A 1 88 ? -4.759 5.625 5.279 1.00 86.06 88 GLY A C 1
ATOM 654 O O . GLY A 1 88 ? -4.847 6.441 4.355 1.00 86.06 88 GLY A O 1
ATOM 655 N N . ASN A 1 89 ? -3.753 4.765 5.379 1.00 89.81 89 ASN A N 1
ATOM 656 C CA . ASN A 1 89 ? -2.590 4.746 4.508 1.00 89.81 89 ASN A CA 1
ATOM 657 C C . ASN A 1 89 ? -2.370 3.353 3.906 1.00 89.81 89 ASN A C 1
ATOM 659 O O . ASN A 1 89 ? -2.144 2.401 4.643 1.00 89.81 89 ASN A O 1
ATOM 663 N N . LEU A 1 90 ? -2.399 3.250 2.576 1.00 89.81 90 LEU A N 1
ATOM 664 C CA . LEU A 1 90 ? -1.871 2.093 1.854 1.00 89.81 90 LEU A CA 1
ATOM 665 C C . LEU A 1 90 ? -0.381 2.328 1.611 1.00 89.81 90 LEU A C 1
ATOM 667 O O . LEU A 1 90 ? -0.006 3.371 1.060 1.00 89.81 90 LEU A O 1
ATOM 671 N N . HIS A 1 91 ? 0.452 1.383 2.030 1.00 88.31 91 HIS A N 1
ATOM 672 C CA . HIS A 1 91 ? 1.899 1.500 1.904 1.00 88.31 91 HIS A CA 1
ATOM 673 C C . HIS A 1 91 ? 2.569 0.170 1.567 1.00 88.31 91 HIS A C 1
ATOM 675 O O . HIS A 1 91 ? 1.978 -0.892 1.739 1.00 88.31 91 HIS A O 1
ATOM 681 N N . GLY A 1 92 ? 3.819 0.234 1.118 1.00 83.00 92 GLY A N 1
ATOM 682 C CA . GLY A 1 92 ? 4.694 -0.924 0.954 1.00 83.00 92 GLY A CA 1
ATOM 683 C C . GLY A 1 92 ? 5.865 -0.884 1.939 1.00 83.00 92 GLY A C 1
ATOM 684 O O . GLY A 1 92 ? 5.688 -0.555 3.119 1.00 83.00 92 GLY A O 1
ATOM 685 N N . HIS A 1 93 ? 7.061 -1.195 1.432 1.00 86.06 93 HIS A N 1
ATOM 686 C CA . HIS A 1 93 ? 8.378 -1.059 2.071 1.00 86.06 93 HIS A CA 1
ATOM 687 C C . HIS A 1 93 ? 8.688 -1.991 3.256 1.00 86.06 93 HIS A C 1
ATOM 689 O O . HIS A 1 93 ? 9.826 -2.412 3.434 1.00 86.06 93 HIS A O 1
ATOM 695 N N . ILE A 1 94 ? 7.707 -2.354 4.085 1.00 85.56 94 ILE A N 1
ATOM 696 C CA . ILE A 1 94 ? 7.968 -3.145 5.303 1.00 85.56 94 ILE A CA 1
ATOM 697 C C . ILE A 1 94 ? 7.890 -4.669 5.089 1.00 85.56 94 ILE A C 1
ATOM 699 O O . ILE A 1 94 ? 7.915 -5.421 6.064 1.00 85.56 94 ILE A O 1
ATOM 703 N N . HIS A 1 95 ? 7.845 -5.128 3.832 1.00 87.50 95 HIS A N 1
ATOM 704 C CA . HIS A 1 95 ? 7.818 -6.544 3.436 1.00 87.50 95 HIS A CA 1
ATOM 705 C C . HIS A 1 95 ? 6.765 -7.349 4.206 1.00 87.50 95 HIS A 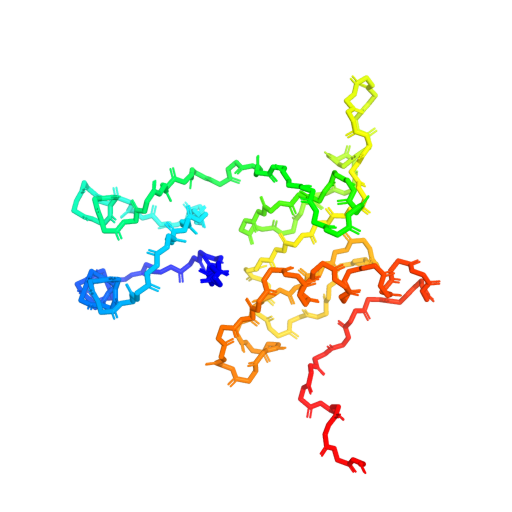C 1
ATOM 707 O O . HIS A 1 95 ? 5.600 -6.974 4.186 1.00 87.50 95 HIS A O 1
ATOM 713 N N . GLN A 1 96 ? 7.178 -8.414 4.903 1.00 86.81 96 GLN A N 1
ATOM 714 C CA . GLN A 1 96 ? 6.323 -9.346 5.641 1.00 86.81 96 GLN A CA 1
ATOM 715 C C . GLN A 1 96 ? 5.823 -8.804 6.991 1.00 86.81 96 GLN A C 1
ATOM 717 O O . GLN A 1 96 ? 5.148 -9.506 7.744 1.00 86.81 96 GLN A O 1
ATOM 722 N N . ARG A 1 97 ? 6.225 -7.588 7.374 1.00 85.69 97 ARG A N 1
ATOM 723 C CA . ARG A 1 97 ? 5.864 -7.043 8.682 1.00 85.69 97 ARG A CA 1
ATOM 724 C C . ARG A 1 97 ? 4.388 -6.664 8.702 1.00 85.69 97 ARG A C 1
ATOM 726 O O . ARG A 1 97 ? 3.868 -6.046 7.772 1.00 85.69 97 ARG A O 1
ATOM 733 N N . THR A 1 98 ? 3.743 -6.964 9.824 1.00 87.50 98 THR A N 1
ATOM 734 C CA . THR A 1 98 ? 2.394 -6.487 10.127 1.00 87.50 98 THR A CA 1
ATOM 735 C C . THR A 1 98 ? 2.335 -4.967 10.041 1.00 87.50 98 THR A C 1
ATOM 737 O O . THR A 1 98 ? 3.270 -4.265 10.439 1.00 87.50 98 THR A O 1
ATOM 740 N N . SER A 1 99 ? 1.215 -4.461 9.527 1.00 89.06 99 SER A N 1
ATOM 741 C CA . SER A 1 99 ? 0.984 -3.024 9.413 1.00 89.06 99 SER A CA 1
ATOM 742 C C . SER A 1 99 ? 1.135 -2.332 10.780 1.00 89.06 99 SER A C 1
ATOM 744 O O . SER A 1 99 ? 0.642 -2.870 11.775 1.00 89.06 99 SER A O 1
ATOM 746 N N . PRO A 1 100 ? 1.760 -1.139 10.862 1.00 88.25 100 PRO A N 1
ATOM 747 C CA . PRO A 1 100 ? 2.066 -0.503 12.146 1.00 88.25 100 PRO A CA 1
ATOM 748 C C . PRO A 1 100 ? 0.838 -0.242 13.019 1.00 88.25 100 PRO A C 1
ATOM 750 O O . PRO A 1 100 ? 0.913 -0.327 14.241 1.00 88.25 100 PRO A O 1
ATOM 753 N N . THR A 1 101 ? -0.295 0.101 12.398 1.00 90.19 101 THR A N 1
ATOM 754 C CA . THR A 1 101 ? -1.565 0.340 13.093 1.00 90.19 101 THR A CA 1
ATOM 755 C C . THR A 1 101 ? -2.744 -0.084 12.212 1.00 90.19 101 THR A C 1
ATOM 757 O O . THR A 1 101 ? -2.565 -0.264 11.007 1.00 90.19 101 THR A O 1
ATOM 760 N N . PRO A 1 102 ? -3.974 -0.176 12.752 1.00 90.00 102 PRO A N 1
ATOM 761 C CA . PRO A 1 102 ? -5.158 -0.513 11.957 1.00 90.00 102 PRO A CA 1
ATOM 762 C C . PRO A 1 102 ? -5.454 0.470 10.813 1.00 90.00 102 PRO A C 1
ATOM 764 O O . PRO A 1 102 ? -6.102 0.099 9.842 1.00 90.00 102 PRO A O 1
ATOM 767 N N . ARG A 1 103 ? -4.939 1.708 10.888 1.00 90.06 103 ARG A N 1
ATOM 768 C CA . ARG A 1 103 ? -5.039 2.722 9.820 1.00 90.06 103 ARG A CA 1
ATOM 769 C C . ARG A 1 103 ? -3.975 2.581 8.726 1.00 90.06 103 ARG A C 1
ATOM 771 O O . ARG A 1 103 ? -3.905 3.437 7.847 1.00 90.06 103 ARG A O 1
ATOM 778 N N . HIS A 1 104 ? -3.150 1.543 8.776 1.00 90.94 104 HIS A N 1
ATOM 779 C CA . HIS A 1 104 ? -2.130 1.241 7.779 1.00 90.94 104 HIS A CA 1
ATOM 780 C C . HIS A 1 104 ? -2.447 -0.086 7.116 1.00 90.94 104 HIS A C 1
ATOM 782 O O . HIS A 1 104 ? -2.679 -1.057 7.820 1.00 90.94 104 HIS A O 1
ATOM 788 N N . CYS A 1 105 ? -2.427 -0.152 5.793 1.00 91.06 105 CYS A N 1
ATOM 789 C CA . CYS A 1 105 ? -2.545 -1.404 5.063 1.00 91.06 105 CYS A CA 1
ATOM 790 C C . CYS A 1 105 ? -1.265 -1.624 4.262 1.00 91.06 105 CYS A C 1
ATOM 792 O O . CYS A 1 105 ? -0.964 -0.869 3.331 1.00 91.06 105 CYS A O 1
ATOM 794 N N . ASN A 1 106 ? -0.512 -2.644 4.661 1.00 90.50 106 ASN A N 1
ATOM 795 C CA . ASN A 1 106 ? 0.658 -3.105 3.942 1.00 90.50 106 ASN A CA 1
ATOM 796 C C . ASN A 1 106 ? 0.227 -3.876 2.683 1.00 90.50 106 ASN A C 1
ATOM 798 O O . ASN A 1 106 ? -0.376 -4.943 2.780 1.00 90.50 106 ASN A O 1
ATOM 802 N N . VAL A 1 107 ? 0.546 -3.333 1.509 1.00 89.19 107 VAL A N 1
ATOM 803 C CA . VAL A 1 107 ? 0.251 -3.928 0.194 1.00 89.19 107 VAL A CA 1
ATOM 804 C C . VAL A 1 107 ? 1.500 -4.506 -0.481 1.00 89.19 107 VAL A C 1
ATOM 806 O O . VAL A 1 107 ? 1.536 -4.666 -1.700 1.00 89.19 107 VAL A O 1
ATOM 809 N N . CYS A 1 108 ? 2.540 -4.805 0.302 1.00 86.44 108 CYS A N 1
ATOM 810 C CA . CYS A 1 108 ? 3.708 -5.548 -0.159 1.00 86.44 108 CYS A CA 1
ATOM 811 C C . CYS A 1 108 ? 3.305 -6.874 -0.829 1.00 86.44 108 CYS A C 1
ATOM 813 O O . CYS A 1 108 ? 2.315 -7.516 -0.467 1.00 86.44 108 CYS A O 1
ATOM 815 N N . VAL A 1 109 ? 4.100 -7.306 -1.807 1.00 82.88 109 VAL A N 1
ATOM 816 C CA . VAL A 1 109 ? 3.830 -8.520 -2.595 1.00 82.88 109 VAL A CA 1
ATOM 817 C C . VAL A 1 109 ? 3.788 -9.786 -1.731 1.00 82.88 109 VAL A C 1
ATOM 819 O O . VAL A 1 109 ? 3.043 -10.719 -2.015 1.00 82.88 109 VAL A O 1
ATOM 822 N N . GLU A 1 110 ? 4.511 -9.792 -0.614 1.00 85.38 110 GLU A N 1
ATOM 823 C CA . GLU A 1 110 ? 4.501 -10.855 0.390 1.00 85.38 110 GLU A CA 1
ATOM 824 C C . GLU A 1 110 ? 3.143 -11.001 1.098 1.00 85.38 110 GLU A C 1
ATOM 826 O O . GLU A 1 110 ? 2.808 -12.087 1.565 1.00 85.38 110 GLU A O 1
ATOM 831 N N . HIS A 1 111 ? 2.340 -9.934 1.140 1.00 83.12 111 HIS A N 1
ATOM 832 C CA . HIS A 1 111 ? 0.973 -9.933 1.673 1.00 83.12 111 HIS A CA 1
ATOM 833 C C . HIS A 1 111 ? -0.083 -10.237 0.605 1.00 83.12 111 HIS A C 1
ATOM 835 O O . HIS A 1 111 ? -1.270 -10.182 0.894 1.00 83.12 111 HIS A O 1
ATOM 841 N N . THR A 1 112 ? 0.319 -10.513 -0.635 1.00 83.31 112 THR A N 1
ATOM 842 C CA . THR A 1 112 ? -0.601 -10.688 -1.772 1.00 83.31 112 THR A CA 1
ATOM 843 C C . THR A 1 112 ? -0.231 -11.906 -2.621 1.00 83.31 112 THR A C 1
ATOM 845 O O . THR A 1 112 ? -0.558 -11.978 -3.803 1.00 83.31 112 THR A O 1
ATOM 848 N N . GLU A 1 113 ? 0.472 -12.878 -2.025 1.00 84.25 113 GLU A N 1
ATOM 849 C CA . GLU A 1 113 ? 0.944 -14.102 -2.697 1.00 84.25 113 GLU A CA 1
ATOM 850 C C . GLU A 1 113 ? 1.747 -13.811 -3.979 1.00 84.25 113 GLU A C 1
ATOM 852 O O . GLU A 1 113 ? 1.662 -14.536 -4.972 1.00 84.25 113 GLU A O 1
ATOM 857 N N . TYR A 1 114 ? 2.520 -12.722 -3.965 1.00 78.81 114 TYR A N 1
ATOM 858 C CA . TYR A 1 114 ? 3.286 -12.221 -5.103 1.00 78.81 114 TYR A CA 1
ATOM 859 C C . TYR A 1 114 ? 2.435 -11.891 -6.338 1.00 78.81 114 TYR A C 1
ATOM 861 O O . TYR A 1 114 ? 2.888 -12.025 -7.479 1.00 78.81 114 TYR A O 1
ATOM 869 N N . ARG A 1 115 ? 1.197 -11.431 -6.121 1.00 75.50 115 ARG A N 1
ATOM 870 C CA . ARG A 1 115 ? 0.270 -10.995 -7.172 1.00 75.50 115 ARG A CA 1
ATOM 871 C C . ARG A 1 115 ? -0.124 -9.530 -6.974 1.00 75.50 115 ARG A C 1
ATOM 873 O O . ARG A 1 115 ? -0.206 -9.068 -5.843 1.00 75.50 115 ARG A O 1
ATOM 880 N N . PRO A 1 116 ? -0.409 -8.783 -8.053 1.00 77.44 116 PRO A N 1
ATOM 881 C CA . PRO A 1 116 ? -0.983 -7.450 -7.923 1.00 77.44 116 PRO A CA 1
ATOM 882 C C . PRO A 1 116 ? -2.311 -7.489 -7.158 1.00 77.44 116 PRO A C 1
ATOM 884 O O . PRO A 1 116 ? -3.143 -8.366 -7.399 1.00 77.44 116 PRO A O 1
ATOM 887 N N . ILE A 1 117 ? -2.519 -6.510 -6.280 1.00 82.31 117 ILE A N 1
ATOM 888 C CA . ILE A 1 117 ? -3.788 -6.280 -5.589 1.00 82.31 117 ILE A CA 1
ATOM 889 C C . ILE A 1 117 ? -4.536 -5.122 -6.242 1.00 82.31 117 ILE A C 1
ATOM 891 O O . ILE A 1 117 ? -3.947 -4.103 -6.616 1.00 82.31 117 ILE A O 1
ATOM 895 N N . ARG A 1 118 ? -5.855 -5.273 -6.368 1.00 83.50 118 ARG A N 1
ATOM 896 C CA . ARG A 1 118 ? -6.723 -4.199 -6.855 1.00 83.50 118 ARG A CA 1
ATOM 897 C C . ARG A 1 118 ? -6.791 -3.083 -5.822 1.00 83.50 118 ARG A C 1
ATOM 899 O O . ARG A 1 118 ? -6.869 -3.343 -4.623 1.00 83.50 118 ARG A O 1
ATOM 906 N N . LEU A 1 119 ? -6.817 -1.836 -6.283 1.00 83.19 119 LEU A N 1
ATOM 907 C CA . LEU A 1 119 ? -6.890 -0.687 -5.382 1.00 83.19 119 LEU A CA 1
ATOM 908 C C . LEU A 1 119 ? -8.160 -0.727 -4.518 1.00 83.19 119 LEU A C 1
ATOM 910 O O . LEU A 1 119 ? -8.102 -0.407 -3.335 1.00 83.19 119 LEU A O 1
ATOM 914 N N . GLU A 1 120 ? -9.286 -1.145 -5.092 1.00 83.75 120 GLU A N 1
ATOM 915 C CA . GLU A 1 120 ? -10.559 -1.306 -4.387 1.00 83.75 120 GLU A CA 1
ATOM 916 C C . GLU A 1 120 ? -10.436 -2.310 -3.237 1.00 83.75 120 GLU A C 1
ATOM 918 O O . GLU A 1 120 ? -10.798 -1.994 -2.107 1.00 83.75 120 GLU A O 1
ATOM 923 N N . GLU A 1 121 ? -9.825 -3.465 -3.501 1.00 86.44 121 GLU A N 1
ATOM 924 C CA . GLU A 1 121 ? -9.604 -4.511 -2.500 1.00 86.44 121 GLU A CA 1
ATOM 925 C C . GLU A 1 121 ? -8.674 -4.028 -1.378 1.00 86.44 121 GLU A C 1
ATOM 927 O O . GLU A 1 121 ? -8.950 -4.238 -0.199 1.00 86.44 121 GLU A O 1
ATOM 932 N N . ALA A 1 122 ? -7.589 -3.327 -1.716 1.00 88.94 122 ALA A N 1
ATOM 933 C CA . ALA A 1 122 ? -6.683 -2.764 -0.716 1.00 88.94 122 ALA A CA 1
ATOM 934 C C . ALA A 1 122 ? -7.379 -1.721 0.178 1.00 88.94 122 ALA A C 1
ATOM 936 O O . ALA A 1 122 ? -7.136 -1.657 1.386 1.00 88.94 122 ALA A O 1
ATOM 937 N N . VAL A 1 123 ? -8.271 -0.911 -0.399 1.00 87.81 123 VAL A N 1
ATOM 938 C CA . VAL A 1 123 ? -9.074 0.058 0.356 1.00 87.81 123 VAL A CA 1
ATOM 939 C C . VAL A 1 123 ? -10.106 -0.639 1.247 1.00 87.81 123 VAL A C 1
ATOM 941 O O . VAL A 1 123 ? -10.298 -0.213 2.386 1.00 87.81 123 VAL A O 1
ATOM 944 N N . GLU A 1 124 ? -10.735 -1.715 0.780 1.00 87.44 124 GLU A N 1
ATOM 945 C CA . GLU A 1 124 ? -11.664 -2.525 1.579 1.00 87.44 124 GLU A CA 1
ATOM 946 C C . GLU A 1 124 ? -10.957 -3.184 2.770 1.00 87.44 124 GLU A C 1
ATOM 948 O O . GLU A 1 124 ? -11.426 -3.061 3.901 1.00 87.44 124 GLU A O 1
ATOM 953 N N . ARG A 1 125 ? -9.770 -3.769 2.560 1.00 89.38 125 ARG A N 1
ATOM 954 C CA . ARG A 1 125 ? -8.931 -4.305 3.648 1.00 89.38 125 ARG A CA 1
ATOM 955 C C . ARG A 1 125 ? -8.613 -3.243 4.694 1.00 89.38 125 ARG A C 1
ATOM 957 O O . ARG A 1 125 ? -8.751 -3.486 5.890 1.00 89.38 125 ARG A O 1
ATOM 964 N N . LEU A 1 126 ? -8.224 -2.046 4.255 1.00 89.44 126 LEU A N 1
ATOM 965 C CA . LEU A 1 126 ? -7.973 -0.924 5.155 1.00 89.44 126 LEU A CA 1
ATOM 966 C C . LEU A 1 126 ? -9.231 -0.543 5.953 1.00 89.44 126 LEU A C 1
ATOM 968 O O . LEU A 1 126 ? -9.148 -0.316 7.159 1.00 89.44 126 LEU A O 1
ATOM 972 N N . ALA A 1 127 ? -10.393 -0.480 5.303 1.00 87.19 127 ALA A N 1
ATOM 973 C CA . ALA A 1 127 ? -11.657 -0.171 5.966 1.00 87.19 127 ALA A CA 1
ATOM 974 C C . ALA A 1 127 ? -12.017 -1.220 7.028 1.00 87.19 127 ALA A C 1
ATOM 976 O O . ALA A 1 127 ? -12.435 -0.868 8.133 1.00 87.19 127 ALA A O 1
ATOM 977 N N . ASP A 1 128 ? -11.803 -2.495 6.714 1.00 89.00 128 ASP A N 1
ATOM 978 C CA . ASP A 1 128 ? -12.030 -3.610 7.625 1.00 89.00 128 ASP A CA 1
ATOM 979 C C . ASP A 1 128 ? -11.114 -3.541 8.845 1.00 89.00 128 ASP A C 1
ATOM 981 O O . ASP A 1 128 ? -11.599 -3.643 9.969 1.00 89.00 128 ASP A O 1
ATOM 985 N N . GLN A 1 129 ? -9.819 -3.283 8.649 1.00 90.00 129 GLN A N 1
ATOM 986 C CA . GLN A 1 129 ? -8.865 -3.101 9.744 1.00 90.00 129 GLN A CA 1
ATOM 987 C C . GLN A 1 129 ? -9.259 -1.949 10.675 1.00 90.00 129 GLN A C 1
ATOM 989 O O . GLN A 1 129 ? -9.209 -2.078 11.898 1.00 90.00 129 GLN A O 1
ATOM 994 N N . ILE A 1 130 ? -9.675 -0.814 10.105 1.00 87.56 130 ILE A N 1
ATOM 995 C CA . ILE A 1 130 ? -10.145 0.339 10.881 1.00 87.56 130 ILE A CA 1
ATOM 996 C C . ILE A 1 130 ? -11.393 -0.036 11.686 1.00 87.56 130 ILE A C 1
ATOM 998 O O . ILE A 1 130 ? -11.492 0.334 12.855 1.00 87.56 130 ILE A O 1
ATOM 1002 N N . ARG A 1 131 ? -12.326 -0.783 11.082 1.00 87.19 131 ARG A N 1
ATOM 1003 C CA . ARG A 1 131 ? -13.567 -1.226 11.729 1.00 87.19 131 ARG A CA 1
ATOM 1004 C C . ARG A 1 131 ? -13.313 -2.218 12.865 1.00 87.19 131 ARG A C 1
ATOM 1006 O O . ARG A 1 131 ? -13.976 -2.125 13.892 1.00 87.19 131 ARG A O 1
ATOM 1013 N N . THR A 1 132 ? -12.390 -3.163 12.692 1.00 90.00 132 THR A N 1
ATOM 1014 C CA . THR A 1 132 ? -12.072 -4.187 13.704 1.00 90.00 132 THR A CA 1
ATOM 1015 C C . THR A 1 132 ? -11.063 -3.712 14.746 1.00 90.00 132 THR A C 1
ATOM 1017 O O . THR A 1 132 ? -10.910 -4.349 15.784 1.00 90.00 132 THR A O 1
ATOM 1020 N N . GLY A 1 133 ? -10.359 -2.607 14.483 1.00 88.50 133 GLY A N 1
ATOM 1021 C CA . GLY A 1 133 ? -9.294 -2.104 15.348 1.00 88.50 133 GLY A CA 1
ATOM 1022 C C . GLY A 1 133 ? -8.030 -2.967 15.323 1.00 88.50 133 GLY A C 1
ATOM 1023 O O . GLY A 1 133 ? -7.188 -2.828 16.209 1.00 88.50 133 GLY A O 1
ATOM 1024 N N . GLN A 1 134 ? -7.871 -3.841 14.325 1.00 85.69 134 GLN A N 1
ATOM 1025 C CA . GLN A 1 134 ? -6.734 -4.755 14.203 1.00 85.69 134 GLN A CA 1
ATOM 1026 C C . GLN A 1 134 ? -6.020 -4.558 12.856 1.00 85.69 134 GLN A C 1
ATOM 1028 O O . GLN A 1 134 ? -6.687 -4.470 11.824 1.00 85.69 134 GLN A O 1
ATOM 1033 N N . PRO A 1 135 ? -4.675 -4.483 12.821 1.00 84.25 135 PRO A N 1
ATOM 1034 C CA . PRO A 1 135 ? -3.941 -4.464 11.560 1.00 84.25 135 PRO A CA 1
ATOM 1035 C C . PRO A 1 135 ? -4.064 -5.815 10.842 1.00 84.25 135 PRO A C 1
ATOM 1037 O O . PRO A 1 135 ? -4.167 -6.861 11.486 1.00 84.25 135 PRO A O 1
ATOM 1040 N N . ALA A 1 136 ? -4.026 -5.812 9.506 1.00 73.00 136 ALA A N 1
ATOM 1041 C CA . ALA A 1 136 ? -4.015 -7.061 8.752 1.00 73.00 136 ALA A CA 1
ATOM 1042 C C . ALA A 1 136 ? -2.715 -7.832 9.021 1.00 73.00 136 ALA A C 1
ATOM 1044 O O . ALA A 1 136 ? -1.615 -7.291 8.868 1.00 73.00 136 ALA A O 1
ATOM 1045 N N . ALA A 1 137 ? -2.867 -9.096 9.423 1.00 65.06 137 ALA A N 1
ATOM 1046 C CA . ALA A 1 137 ? -1.796 -10.083 9.431 1.00 65.06 137 ALA A CA 1
ATOM 1047 C C . ALA A 1 137 ? -1.397 -10.463 7.993 1.00 65.06 137 ALA A C 1
ATOM 1049 O O . ALA A 1 137 ? -2.067 -10.087 7.030 1.00 65.06 137 ALA A O 1
ATOM 1050 N N . LEU A 1 138 ? -0.300 -11.206 7.849 1.00 65.44 138 LEU A N 1
ATOM 1051 C CA . LEU A 1 138 ? 0.097 -11.794 6.572 1.00 65.44 138 LEU A CA 1
ATOM 1052 C C . LEU A 1 138 ? -1.039 -12.650 5.997 1.00 65.44 138 LEU A C 1
ATOM 1054 O O . LEU A 1 138 ? -1.560 -13.535 6.672 1.00 65.44 138 LEU A O 1
ATOM 1058 N N . ASP A 1 139 ? -1.389 -12.420 4.730 1.00 61.12 139 ASP A N 1
ATOM 1059 C CA . ASP A 1 139 ? -2.451 -13.165 4.036 1.00 61.12 139 ASP A CA 1
ATOM 1060 C C . ASP A 1 139 ? -2.151 -14.663 3.875 1.00 61.12 139 ASP A C 1
ATOM 1062 O O . ASP A 1 139 ? -3.058 -15.436 3.569 1.00 61.12 139 ASP A O 1
ATOM 1066 N N . VAL A 1 140 ? -0.905 -15.084 4.124 1.00 52.88 140 VAL A N 1
ATOM 1067 C CA . VAL A 1 140 ? -0.440 -16.477 4.013 1.00 52.88 140 VAL A CA 1
ATOM 1068 C C . VAL A 1 140 ? -1.269 -17.438 4.882 1.00 52.88 140 VAL A C 1
ATOM 1070 O O . VAL A 1 140 ? -1.394 -18.613 4.552 1.00 52.88 140 VAL A O 1
ATOM 1073 N N . GLU A 1 141 ? -1.902 -16.953 5.954 1.00 45.53 141 GLU A N 1
ATOM 1074 C CA . GLU A 1 141 ? -2.713 -17.785 6.855 1.00 45.53 141 GLU A CA 1
ATOM 1075 C C . GLU A 1 141 ? -4.204 -17.882 6.464 1.00 45.53 141 GLU A C 1
ATOM 1077 O O . GLU A 1 141 ? -4.932 -18.695 7.030 1.00 45.53 141 GLU A O 1
ATOM 1082 N N . ARG A 1 142 ? -4.701 -17.096 5.492 1.00 49.91 142 ARG A N 1
ATOM 1083 C CA . ARG A 1 142 ? -6.155 -16.931 5.251 1.00 49.91 142 ARG A CA 1
ATOM 1084 C C . ARG A 1 142 ? -6.808 -17.923 4.271 1.00 49.91 142 ARG A C 1
ATOM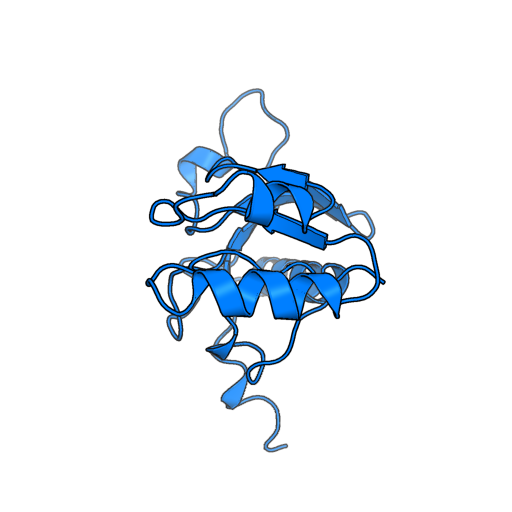 1086 O O . ARG A 1 142 ? -7.966 -17.719 3.916 1.00 49.91 142 ARG A O 1
ATOM 1093 N N . ARG A 1 143 ? -6.125 -18.983 3.816 1.00 45.66 143 ARG A N 1
ATOM 1094 C CA . ARG A 1 143 ? -6.688 -19.957 2.842 1.00 45.66 143 ARG A CA 1
ATOM 1095 C C . ARG A 1 143 ? -6.554 -21.443 3.211 1.00 45.66 143 ARG A C 1
ATOM 1097 O O . ARG A 1 143 ? -6.668 -22.289 2.332 1.00 45.66 143 ARG A O 1
ATOM 1104 N N . ASN A 1 144 ? -6.360 -21.769 4.491 1.00 37.06 144 ASN A N 1
ATOM 1105 C CA . ASN A 1 144 ? -6.392 -23.159 4.987 1.00 37.06 144 ASN A CA 1
ATOM 1106 C C . ASN A 1 144 ? -7.712 -23.553 5.687 1.00 37.06 144 ASN A C 1
ATOM 1108 O O . ASN A 1 144 ? -7.741 -24.492 6.480 1.00 37.06 144 ASN A O 1
ATOM 1112 N N . THR A 1 145 ? -8.807 -22.866 5.373 1.00 37.84 145 THR A N 1
ATOM 1113 C CA . THR A 1 145 ? -10.187 -23.211 5.767 1.00 37.84 145 THR A CA 1
ATOM 1114 C C . THR A 1 145 ? -11.102 -22.985 4.585 1.00 37.84 145 THR A C 1
ATOM 1116 O O . THR A 1 145 ? -12.030 -23.798 4.407 1.00 37.84 145 THR A O 1
#

pLDDT: mean 71.45, std 15.44, range [28.28, 91.06]

Foldseek 3Di:
DEFEDEEDQDDVVRLVVLLVVLQVDDDAYEYEYDPPDPDDPSNCVSHNYYDYQDWDWDADPNRGAETEGADADDVCVQPDPPDDHHQAYEYEDPAQDWAPWLRYAYQYCQLVVNDTDDPNVSVVSSVVSSVVRHTDHRNPPVPPD